Protein AF-A0A359LZK6-F1 (afdb_monomer)

Foldseek 3Di:
DVVVLVVLCVVLVKAWPDWDWDCDPHDTDIDTDIDADPSSVPDCSVVVSVVVCVVVVHDDDDDDDDPVRD

Solvent-accessible surface area (backbone atoms only — not comparable to full-atom values): 4583 Å² total; per-residue (Å²): 112,71,70,61,57,53,46,54,40,60,75,55,70,49,47,74,76,46,79,47,78,48,80,56,98,88,46,80,46,77,48,75,42,66,53,70,51,76,72,47,66,74,40,68,53,68,59,52,51,52,53,54,29,52,76,67,73,44,92,81,84,87,78,95,75,55,86,91,78,110

Secondary structure (DSSP, 8-state):
-HHHHHHHHHHTTPEEEEEEEEEETTEEEEEEEEEPPHHHHTSTHHHHHHHHHHHTT---------TT--

Structure (mmCIF, N/CA/C/O backbone):
data_AF-A0A359LZK6-F1
#
_entry.id   AF-A0A359LZK6-F1
#
loop_
_atom_site.group_PDB
_atom_site.id
_atom_site.type_symbol
_atom_site.label_atom_id
_atom_site.label_alt_id
_atom_site.label_comp_id
_atom_site.label_asym_id
_atom_site.label_entity_id
_atom_site.label_seq_id
_atom_site.pdbx_PDB_ins_code
_atom_site.Cartn_x
_atom_site.Cartn_y
_atom_site.Cartn_z
_atom_site.occupancy
_atom_site.B_iso_or_equiv
_atom_site.auth_seq_id
_atom_site.auth_comp_id
_atom_site.auth_asym_id
_atom_site.auth_atom_id
_atom_site.pdbx_PDB_model_num
ATOM 1 N N . ALA A 1 1 ? 6.978 -11.837 -3.318 1.00 56.72 1 ALA A N 1
ATOM 2 C CA . ALA A 1 1 ? 6.681 -10.418 -3.024 1.00 56.72 1 ALA A CA 1
ATOM 3 C C . ALA A 1 1 ? 5.191 -10.090 -3.169 1.00 56.72 1 ALA A C 1
ATOM 5 O O . ALA A 1 1 ? 4.599 -9.665 -2.189 1.00 56.72 1 ALA A O 1
ATOM 6 N N . HIS A 1 2 ? 4.563 -10.342 -4.329 1.00 52.41 2 HIS A N 1
ATOM 7 C CA . HIS A 1 2 ? 3.172 -9.935 -4.604 1.00 52.41 2 HIS A CA 1
ATOM 8 C C . HIS A 1 2 ? 2.132 -10.465 -3.592 1.00 52.41 2 HIS A C 1
ATOM 10 O O . HIS A 1 2 ? 1.434 -9.676 -2.969 1.00 52.41 2 HIS A O 1
ATOM 16 N N . ALA A 1 3 ? 2.104 -11.779 -3.333 1.00 61.47 3 ALA A N 1
ATOM 17 C CA . ALA A 1 3 ? 1.128 -12.387 -2.416 1.00 61.47 3 ALA A CA 1
ATOM 18 C C . ALA A 1 3 ? 1.245 -11.909 -0.953 1.00 61.47 3 ALA A C 1
ATOM 20 O O . ALA A 1 3 ? 0.247 -11.859 -0.244 1.00 61.47 3 ALA A O 1
ATOM 21 N N . ALA A 1 4 ? 2.445 -11.524 -0.503 1.00 67.50 4 ALA A N 1
ATOM 22 C CA . ALA A 1 4 ? 2.669 -11.086 0.875 1.00 67.50 4 ALA A CA 1
ATOM 23 C C . ALA A 1 4 ? 2.058 -9.701 1.145 1.00 67.50 4 ALA A C 1
ATOM 25 O O . ALA A 1 4 ? 1.428 -9.499 2.177 1.00 67.50 4 ALA A O 1
ATOM 26 N N . LEU A 1 5 ? 2.197 -8.767 0.196 1.00 68.88 5 LEU A N 1
ATOM 27 C CA . LEU A 1 5 ? 1.610 -7.428 0.308 1.00 68.88 5 LEU A CA 1
ATOM 28 C C . LEU A 1 5 ? 0.080 -7.486 0.222 1.00 68.88 5 LEU A C 1
ATOM 30 O O . LEU A 1 5 ? -0.603 -6.834 1.006 1.00 68.88 5 LEU A O 1
ATOM 34 N N . THR A 1 6 ? -0.458 -8.318 -0.674 1.00 70.44 6 THR A N 1
ATOM 35 C CA . THR A 1 6 ? -1.908 -8.524 -0.787 1.00 70.44 6 THR A CA 1
ATOM 36 C C . THR A 1 6 ? -2.499 -9.179 0.467 1.00 70.44 6 THR A C 1
ATOM 38 O O . THR A 1 6 ? -3.592 -8.796 0.873 1.00 70.44 6 THR A O 1
ATOM 41 N N . SER A 1 7 ? -1.782 -10.101 1.128 1.00 70.31 7 SER A N 1
ATOM 42 C CA . SER A 1 7 ? -2.241 -10.718 2.389 1.00 70.31 7 SER A CA 1
ATOM 43 C C . SER A 1 7 ? -2.379 -9.693 3.515 1.00 70.31 7 SER A C 1
ATOM 45 O O . SER A 1 7 ? -3.394 -9.671 4.196 1.00 70.31 7 SER A O 1
ATOM 47 N N . ILE A 1 8 ? -1.413 -8.779 3.660 1.00 71.50 8 ILE A N 1
ATOM 48 C CA . ILE A 1 8 ? -1.448 -7.725 4.693 1.00 71.50 8 ILE A CA 1
ATOM 49 C C . ILE A 1 8 ? -2.645 -6.788 4.488 1.00 71.50 8 ILE A C 1
ATOM 51 O O . ILE A 1 8 ? -3.287 -6.373 5.451 1.00 71.50 8 ILE A O 1
ATOM 55 N N . LEU A 1 9 ? -2.965 -6.470 3.230 1.00 71.62 9 LEU A N 1
ATOM 56 C CA . LEU A 1 9 ? -4.139 -5.666 2.888 1.00 71.62 9 LEU A CA 1
ATOM 57 C C . LEU A 1 9 ? -5.450 -6.411 3.177 1.00 71.62 9 LEU A C 1
ATOM 59 O O . LEU A 1 9 ? -6.392 -5.807 3.685 1.00 71.62 9 LEU A O 1
ATOM 63 N N . ALA A 1 10 ? -5.500 -7.716 2.900 1.00 71.62 10 ALA A N 1
ATOM 64 C CA . ALA A 1 10 ? -6.662 -8.547 3.201 1.00 71.62 10 ALA A CA 1
ATOM 65 C C . ALA A 1 10 ? -6.883 -8.713 4.718 1.00 71.62 10 ALA A C 1
ATOM 67 O O . ALA A 1 10 ? -8.010 -8.593 5.190 1.00 71.62 10 ALA A O 1
ATOM 68 N N . GLU A 1 11 ? -5.814 -8.934 5.489 1.00 71.00 11 GLU A N 1
ATOM 69 C CA . GLU A 1 11 ? -5.858 -9.082 6.952 1.00 71.00 11 GLU A CA 1
ATOM 70 C C . GLU A 1 11 ? -6.262 -7.788 7.662 1.00 71.00 11 GLU A C 1
ATOM 72 O O . GLU A 1 11 ? -6.942 -7.823 8.684 1.00 71.00 11 GLU A O 1
ATOM 77 N N . GLY A 1 12 ? -5.882 -6.636 7.110 1.00 66.50 12 GLY A N 1
ATOM 78 C CA . GLY A 1 12 ? -6.253 -5.338 7.661 1.00 66.50 12 GLY A CA 1
ATOM 79 C C . GLY A 1 12 ? -7.648 -4.843 7.294 1.00 66.50 12 GLY A C 1
ATOM 80 O O . GLY A 1 12 ? -7.972 -3.705 7.620 1.00 66.50 12 GLY A O 1
ATOM 81 N N . GLY A 1 13 ? -8.459 -5.649 6.600 1.00 68.56 13 GLY A N 1
ATOM 82 C CA . GLY A 1 13 ? -9.828 -5.282 6.229 1.00 68.56 13 GLY A CA 1
ATOM 83 C C . GLY A 1 13 ? -9.916 -4.080 5.285 1.00 68.56 13 GLY A C 1
ATOM 84 O O . GLY A 1 13 ? -10.931 -3.384 5.266 1.00 68.56 13 GLY A O 1
ATOM 85 N N . VAL A 1 14 ? -8.858 -3.803 4.519 1.00 76.69 14 VAL A N 1
ATOM 86 C CA . VAL A 1 14 ? -8.803 -2.635 3.637 1.00 76.69 14 VAL A CA 1
ATOM 87 C C . VAL A 1 14 ? -9.553 -2.930 2.343 1.00 76.69 14 VAL A C 1
ATOM 89 O O . VAL A 1 14 ? -9.333 -3.969 1.716 1.00 76.69 14 VAL A O 1
ATOM 92 N N . ARG A 1 15 ? -10.410 -2.008 1.889 1.00 77.69 15 ARG A N 1
ATOM 93 C CA . ARG A 1 15 ? -11.084 -2.179 0.598 1.00 77.69 15 ARG A CA 1
ATOM 94 C C . ARG A 1 15 ? -10.161 -1.727 -0.528 1.00 77.69 15 ARG A C 1
ATOM 96 O O . ARG A 1 15 ? -9.813 -0.553 -0.612 1.00 77.69 15 ARG A O 1
ATOM 103 N N . VAL A 1 16 ? -9.788 -2.648 -1.410 1.00 78.62 16 VAL A N 1
ATOM 104 C CA . VAL A 1 16 ? -9.025 -2.326 -2.622 1.00 78.62 16 VAL A CA 1
ATOM 105 C C . VAL A 1 16 ? -9.985 -1.791 -3.684 1.00 78.62 16 VAL A C 1
ATOM 107 O O . VAL A 1 16 ? -10.957 -2.459 -4.029 1.00 78.62 16 VAL A O 1
ATOM 110 N N . LEU A 1 17 ? -9.739 -0.569 -4.154 1.00 81.00 17 LEU A N 1
ATOM 111 C CA . LEU A 1 17 ? -10.533 0.108 -5.180 1.00 81.00 17 LEU A CA 1
ATOM 112 C C . LEU A 1 17 ? -9.985 -0.156 -6.584 1.00 81.00 17 LEU A C 1
ATOM 114 O O . LEU A 1 17 ? -10.766 -0.347 -7.509 1.00 81.00 17 LEU A O 1
ATOM 118 N N . ASP A 1 18 ? -8.659 -0.184 -6.734 1.00 78.88 18 ASP A N 1
ATOM 119 C CA . ASP A 1 18 ? -8.000 -0.445 -8.014 1.00 78.88 18 ASP A CA 1
ATOM 120 C C . ASP A 1 18 ? -6.633 -1.117 -7.806 1.00 78.88 18 ASP A C 1
ATOM 122 O O . ASP A 1 18 ? -5.954 -0.891 -6.796 1.00 78.88 18 ASP A O 1
ATOM 126 N N . ILE A 1 19 ? -6.234 -1.951 -8.765 1.00 81.12 19 ILE A N 1
ATOM 127 C CA . ILE A 1 19 ? -4.939 -2.631 -8.803 1.00 81.12 19 ILE A CA 1
ATOM 128 C C . ILE A 1 19 ? -4.341 -2.453 -10.197 1.00 81.12 19 ILE A C 1
ATOM 130 O O . ILE A 1 19 ? -4.737 -3.114 -11.154 1.00 81.12 19 ILE A O 1
ATOM 134 N N . GLY A 1 20 ? -3.322 -1.605 -10.288 1.00 77.69 20 GLY A N 1
ATOM 135 C CA . GLY A 1 20 ? -2.504 -1.441 -11.481 1.00 77.69 20 GLY A CA 1
ATOM 136 C C . GLY A 1 20 ? -1.186 -2.192 -11.338 1.00 77.69 20 GLY A C 1
ATOM 137 O O . GLY A 1 20 ? -0.464 -2.017 -10.360 1.00 77.69 20 GLY A O 1
ATOM 138 N N . GLN A 1 21 ? -0.823 -3.003 -12.325 1.00 78.31 21 GLN A N 1
ATOM 139 C CA . GLN A 1 21 ? 0.497 -3.629 -12.393 1.00 78.31 21 GLN A CA 1
ATOM 140 C C . GLN A 1 21 ? 1.182 -3.212 -13.687 1.00 78.31 21 GLN A C 1
ATOM 142 O O . GLN A 1 21 ? 0.655 -3.439 -14.772 1.00 78.31 21 GLN A O 1
ATOM 147 N N . ALA A 1 22 ? 2.372 -2.633 -13.577 1.00 76.25 22 ALA A N 1
ATOM 148 C CA . ALA A 1 22 ? 3.231 -2.348 -14.713 1.00 76.25 22 ALA A CA 1
ATOM 149 C C . ALA A 1 22 ? 4.528 -3.147 -14.573 1.00 76.25 22 ALA A C 1
ATOM 151 O O . ALA A 1 22 ? 5.237 -3.053 -13.570 1.00 76.25 22 ALA A O 1
ATOM 152 N N . VAL A 1 23 ? 4.839 -3.947 -15.590 1.00 71.19 23 VAL A N 1
ATOM 153 C CA . VAL A 1 23 ? 6.113 -4.661 -15.690 1.00 71.19 23 VAL A CA 1
ATOM 154 C C . VAL A 1 23 ? 7.017 -3.844 -16.597 1.00 71.19 23 VAL A C 1
ATOM 156 O O . VAL A 1 23 ? 6.763 -3.736 -17.794 1.00 71.19 23 VAL A O 1
ATOM 159 N N . ILE A 1 24 ? 8.066 -3.252 -16.031 1.00 70.06 24 ILE A N 1
ATOM 160 C CA . ILE A 1 24 ? 9.047 -2.483 -16.798 1.00 70.06 24 ILE A CA 1
ATOM 161 C C . ILE A 1 24 ? 10.378 -3.221 -16.723 1.00 70.06 24 ILE A C 1
ATOM 163 O O . ILE A 1 24 ? 11.071 -3.186 -15.708 1.00 70.06 24 ILE A O 1
ATOM 167 N N . HIS A 1 25 ? 10.715 -3.897 -17.820 1.00 70.31 25 HIS A N 1
ATOM 168 C CA . HIS A 1 25 ? 11.923 -4.701 -18.040 1.00 70.31 25 HIS A CA 1
ATOM 169 C C . HIS A 1 25 ? 12.153 -5.854 -17.045 1.00 70.31 25 HIS A C 1
ATOM 171 O O . HIS A 1 25 ? 12.080 -7.000 -17.461 1.00 70.31 25 HIS A O 1
ATOM 177 N N . ASN A 1 26 ? 12.401 -5.579 -15.764 1.00 64.62 26 ASN A N 1
ATOM 178 C CA . ASN A 1 26 ? 12.513 -6.552 -14.662 1.00 64.62 26 ASN 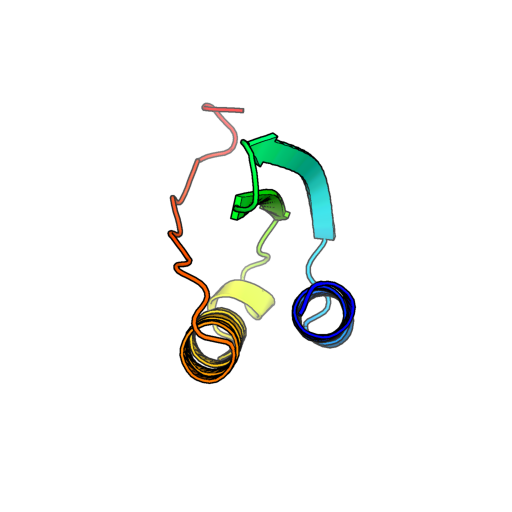A CA 1
ATOM 179 C C . ASN A 1 26 ? 12.041 -5.965 -13.313 1.00 64.62 26 ASN A C 1
ATOM 181 O O . ASN A 1 26 ? 12.177 -6.598 -12.267 1.00 64.62 26 ASN A O 1
ATOM 185 N N . ALA A 1 27 ? 11.498 -4.745 -13.328 1.00 59.69 27 ALA A N 1
ATOM 186 C CA . ALA A 1 27 ? 10.903 -4.091 -12.178 1.00 59.69 27 ALA A CA 1
ATOM 187 C C . ALA A 1 27 ? 9.381 -4.258 -12.243 1.00 59.69 27 ALA A C 1
ATOM 189 O O . ALA A 1 27 ? 8.741 -3.902 -13.236 1.00 59.69 27 ALA A O 1
ATOM 190 N N . LEU A 1 28 ? 8.810 -4.806 -11.173 1.00 65.38 28 LEU A N 1
ATOM 191 C CA . LEU A 1 28 ? 7.369 -4.842 -10.967 1.00 65.38 28 LEU A CA 1
ATOM 192 C C . LEU A 1 28 ? 6.956 -3.557 -10.247 1.00 65.38 28 LEU A C 1
ATOM 194 O O . LEU A 1 28 ? 7.281 -3.372 -9.075 1.00 65.38 28 LEU A O 1
ATOM 198 N N . ALA A 1 29 ? 6.227 -2.688 -10.938 1.00 69.69 29 ALA A N 1
ATOM 199 C CA . ALA A 1 29 ? 5.544 -1.559 -10.330 1.00 69.69 29 ALA A CA 1
ATOM 200 C C . ALA A 1 29 ? 4.100 -1.971 -10.022 1.00 69.69 29 ALA A C 1
ATOM 202 O O . ALA A 1 29 ? 3.323 -2.276 -10.925 1.00 69.69 29 ALA A O 1
ATOM 203 N N . LEU A 1 30 ? 3.756 -2.005 -8.736 1.00 74.25 30 LEU A N 1
ATOM 204 C CA . LEU A 1 30 ? 2.408 -2.287 -8.253 1.00 74.25 30 LEU A CA 1
ATOM 205 C C . LEU A 1 30 ? 1.793 -0.985 -7.734 1.00 74.25 30 LEU A C 1
ATOM 207 O O . LEU A 1 30 ? 2.257 -0.431 -6.739 1.00 74.25 30 LEU A O 1
ATOM 211 N N . GLY A 1 31 ? 0.769 -0.498 -8.423 1.00 79.44 31 GLY A N 1
ATOM 212 C CA . GLY A 1 31 ? -0.123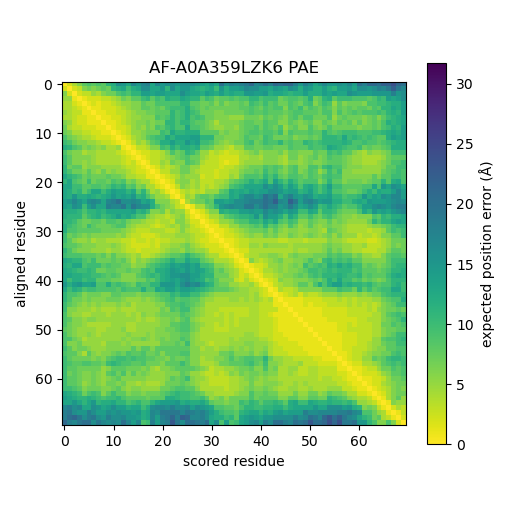 0.553 -7.956 1.00 79.44 31 GLY A CA 1
ATOM 213 C C . GLY A 1 31 ? -1.338 -0.075 -7.286 1.00 79.44 31 GLY A C 1
ATOM 214 O O . GLY A 1 31 ? -2.019 -0.904 -7.880 1.00 79.44 31 GLY A O 1
ATOM 215 N N . LEU A 1 32 ? -1.601 0.308 -6.043 1.00 80.19 32 LEU A N 1
ATOM 216 C CA . LEU A 1 32 ? -2.772 -0.124 -5.290 1.00 80.19 32 LEU A CA 1
ATOM 217 C C . LEU A 1 32 ? -3.509 1.121 -4.834 1.00 80.19 32 LEU A C 1
ATOM 219 O O . LEU A 1 32 ? -2.941 1.935 -4.104 1.00 80.19 32 LEU A O 1
ATOM 223 N N . LEU A 1 33 ? -4.765 1.248 -5.246 1.00 83.12 33 LEU A N 1
ATOM 224 C CA . LEU A 1 33 ? -5.665 2.225 -4.669 1.00 83.12 33 LEU A CA 1
ATOM 225 C C . LEU A 1 33 ? -6.522 1.532 -3.618 1.00 83.12 33 LEU A C 1
ATOM 227 O O . LEU A 1 33 ? -7.202 0.548 -3.904 1.00 83.12 33 LEU A O 1
ATOM 231 N N . ILE A 1 34 ? -6.480 2.046 -2.396 1.00 80.56 34 ILE A N 1
ATOM 232 C CA . ILE A 1 34 ? -7.159 1.462 -1.244 1.00 80.56 34 ILE A CA 1
ATOM 233 C C . ILE A 1 34 ? -7.984 2.524 -0.526 1.00 80.56 34 ILE A C 1
ATOM 235 O O . ILE A 1 34 ? -7.534 3.654 -0.345 1.00 80.56 34 ILE A O 1
ATOM 239 N N . GLU A 1 35 ? -9.186 2.154 -0.098 1.00 80.94 35 GLU A N 1
ATOM 240 C CA . GLU A 1 35 ? -9.984 2.974 0.804 1.00 80.94 35 GLU A CA 1
ATOM 241 C C . GLU A 1 35 ? -9.643 2.611 2.249 1.00 80.94 35 GLU A C 1
ATOM 243 O O . GLU A 1 35 ? -9.756 1.455 2.661 1.00 80.94 35 GLU A O 1
ATOM 248 N N . LEU A 1 36 ? -9.230 3.616 3.018 1.00 77.19 36 LEU A N 1
ATOM 249 C CA . LEU A 1 36 ? -8.993 3.499 4.451 1.00 77.19 36 LEU A CA 1
ATOM 250 C C . LEU A 1 36 ? -10.221 4.035 5.193 1.00 77.19 36 LEU A C 1
ATOM 252 O O . LEU A 1 36 ? -10.585 5.198 5.007 1.00 77.19 36 LEU A O 1
ATOM 256 N N . THR A 1 37 ? -10.835 3.213 6.045 1.00 74.50 37 THR A N 1
ATOM 257 C CA . THR A 1 37 ? -11.822 3.692 7.024 1.00 74.50 37 THR A CA 1
ATOM 258 C C . THR A 1 37 ? -11.097 4.350 8.201 1.00 74.50 37 THR A C 1
ATOM 260 O O . THR A 1 37 ? -9.875 4.239 8.332 1.00 74.50 37 THR A O 1
ATOM 263 N N . GLU A 1 38 ? -11.824 5.044 9.080 1.00 71.25 38 GLU A N 1
ATOM 264 C CA . GLU A 1 38 ? -11.239 5.628 10.299 1.00 71.25 38 GLU A CA 1
ATOM 265 C C . GLU A 1 38 ? -10.536 4.563 11.165 1.00 71.25 38 GLU A C 1
ATOM 267 O O . GLU A 1 38 ? -9.443 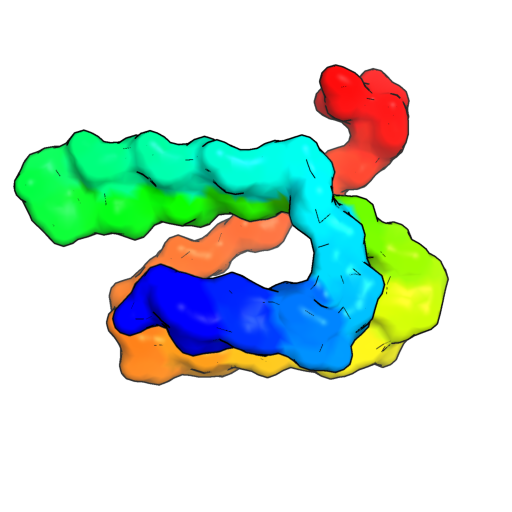4.797 11.676 1.00 71.25 38 GLU A O 1
ATOM 272 N N . GLU A 1 39 ? -11.085 3.347 11.235 1.00 68.69 39 GLU A N 1
ATOM 273 C CA . GLU A 1 39 ? -10.486 2.221 11.965 1.00 68.69 39 GLU A CA 1
ATOM 274 C C . GLU A 1 39 ? -9.193 1.726 11.300 1.00 68.69 39 G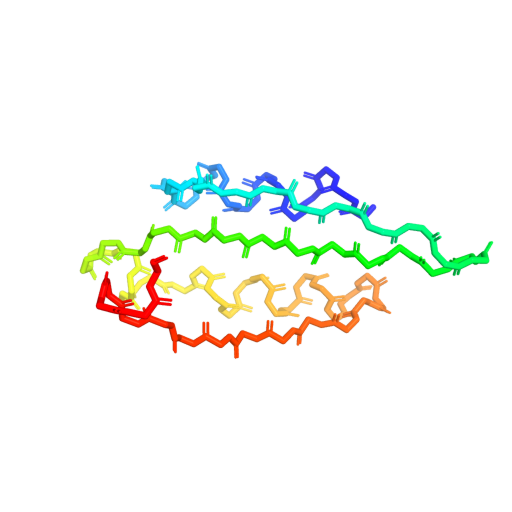LU A C 1
ATOM 276 O O . GLU A 1 39 ? -8.207 1.430 11.979 1.00 68.69 39 GLU A O 1
ATOM 281 N N . THR A 1 40 ? -9.156 1.678 9.963 1.00 68.00 40 THR A N 1
ATOM 282 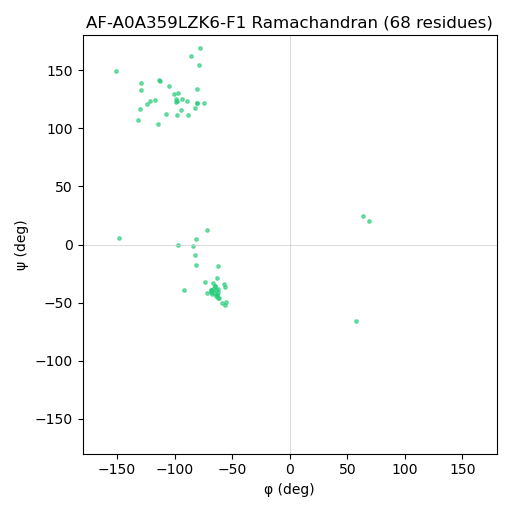C CA . THR A 1 40 ? -7.957 1.262 9.220 1.00 68.00 40 THR A CA 1
ATOM 283 C C . THR A 1 40 ? -6.868 2.328 9.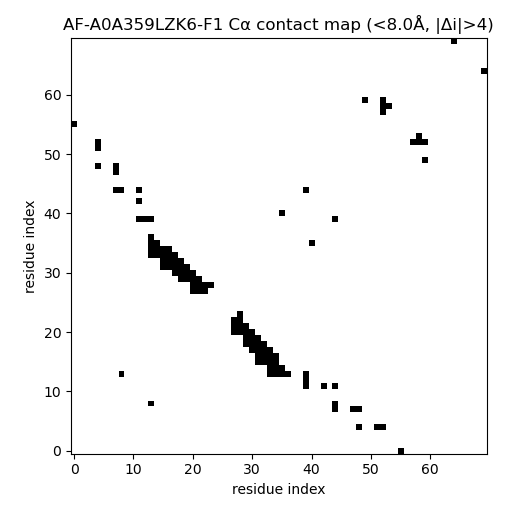247 1.00 68.00 40 THR A C 1
ATOM 285 O O . THR A 1 40 ? -5.684 1.991 9.279 1.00 68.00 40 THR A O 1
ATOM 288 N N . ARG A 1 41 ? -7.245 3.611 9.281 1.00 68.88 41 ARG A N 1
ATOM 289 C CA . ARG A 1 41 ? -6.324 4.752 9.380 1.00 68.88 41 ARG A CA 1
ATOM 290 C C . ARG A 1 41 ? -5.573 4.773 10.713 1.00 68.88 41 ARG A C 1
ATOM 292 O O . ARG A 1 41 ? -4.401 5.137 10.733 1.00 68.88 41 ARG A O 1
ATOM 299 N N . SER A 1 42 ? -6.221 4.360 11.802 1.00 64.25 42 SER A N 1
ATOM 300 C CA . SER A 1 42 ? -5.594 4.238 13.127 1.00 64.25 42 SER A CA 1
ATOM 301 C C . SER A 1 42 ? -4.819 2.931 13.331 1.00 64.25 42 SER A C 1
ATOM 303 O O . SER A 1 42 ? -4.117 2.783 14.331 1.00 64.25 42 SER A O 1
ATOM 305 N N . SER A 1 43 ? -4.933 1.977 12.407 1.00 72.12 43 SER A N 1
ATOM 306 C CA . SER A 1 43 ? -4.251 0.687 12.501 1.00 72.12 43 SER A CA 1
ATOM 307 C C . SER A 1 43 ? -2.767 0.782 12.095 1.00 72.12 43 SER A C 1
ATOM 309 O O . SER A 1 43 ? -2.395 1.617 11.266 1.00 72.12 43 SER A O 1
ATOM 311 N N . PRO A 1 44 ? -1.893 -0.119 12.585 1.00 80.19 44 PRO A N 1
ATOM 312 C CA . PRO A 1 44 ? -0.487 -0.182 12.171 1.00 80.19 44 PRO A CA 1
ATOM 313 C C . PRO A 1 44 ? -0.289 -0.727 10.743 1.00 80.19 44 PRO A C 1
ATOM 315 O O . PRO A 1 44 ? 0.835 -1.049 10.359 1.00 80.19 44 PRO A O 1
ATOM 318 N N . LEU A 1 45 ? -1.352 -0.845 9.939 1.00 79.94 45 LEU A N 1
ATOM 319 C CA . LEU A 1 45 ? -1.330 -1.451 8.610 1.00 79.94 45 LEU A CA 1
ATOM 320 C C . LEU A 1 45 ? -0.297 -0.812 7.677 1.00 79.94 45 LEU A C 1
ATOM 322 O O . LEU A 1 45 ? 0.502 -1.528 7.077 1.00 79.94 45 LEU A O 1
ATOM 326 N N . LEU A 1 46 ? -0.279 0.520 7.569 1.00 78.69 46 LEU A N 1
ATOM 327 C CA . LEU A 1 46 ? 0.660 1.223 6.685 1.00 78.69 46 LEU A CA 1
ATOM 328 C C . LEU A 1 46 ? 2.115 0.983 7.109 1.00 78.69 46 LEU A C 1
ATOM 330 O O . LEU A 1 46 ? 2.975 0.731 6.266 1.00 78.69 46 LEU A O 1
ATOM 334 N N . THR A 1 47 ? 2.375 0.988 8.418 1.00 84.00 47 THR A N 1
ATOM 335 C CA . THR A 1 47 ? 3.692 0.687 8.993 1.00 84.00 47 THR A CA 1
ATOM 336 C C . THR A 1 47 ? 4.110 -0.755 8.706 1.00 84.00 47 THR A C 1
ATOM 338 O O . THR A 1 47 ? 5.239 -0.995 8.282 1.00 84.00 47 THR A O 1
ATOM 341 N N . ASN A 1 48 ? 3.199 -1.718 8.867 1.00 83.44 48 ASN A N 1
ATOM 342 C CA . ASN A 1 48 ? 3.459 -3.125 8.559 1.00 83.44 48 ASN A CA 1
ATOM 343 C C . ASN A 1 48 ? 3.730 -3.337 7.065 1.00 83.44 48 ASN A C 1
ATOM 345 O O . ASN A 1 48 ? 4.628 -4.100 6.705 1.00 83.44 48 ASN A O 1
ATOM 349 N N . LEU A 1 49 ? 2.998 -2.634 6.194 1.00 80.75 49 LEU A N 1
ATOM 350 C CA . LEU A 1 49 ? 3.208 -2.687 4.750 1.00 80.75 49 LEU A CA 1
ATOM 351 C C . LEU A 1 49 ? 4.573 -2.097 4.361 1.00 80.75 49 LEU A C 1
ATOM 353 O O . LEU A 1 49 ? 5.278 -2.694 3.551 1.00 80.75 49 LEU A O 1
ATOM 357 N N . LEU A 1 50 ? 4.975 -0.973 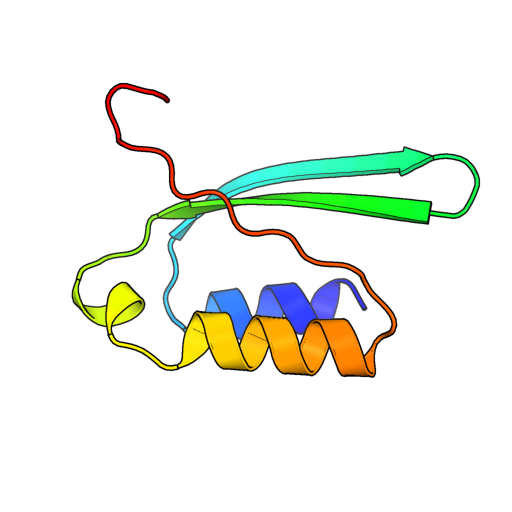4.970 1.00 81.25 50 LEU A N 1
ATOM 358 C CA . LEU A 1 50 ? 6.303 -0.371 4.790 1.00 81.25 50 LEU A CA 1
ATOM 359 C C . LEU A 1 50 ? 7.424 -1.322 5.195 1.00 81.25 50 LEU A C 1
ATOM 361 O O . LEU A 1 50 ? 8.360 -1.526 4.425 1.00 81.25 50 LEU A O 1
ATOM 365 N N . LEU A 1 51 ? 7.321 -1.908 6.389 1.00 84.62 51 LEU A N 1
ATOM 366 C CA . LEU A 1 51 ? 8.339 -2.812 6.913 1.00 84.62 51 LEU A CA 1
ATOM 367 C C . LEU A 1 51 ? 8.492 -4.038 6.007 1.00 84.62 51 LEU A C 1
ATOM 369 O O . LEU A 1 51 ? 9.600 -4.382 5.606 1.00 84.62 51 LEU A O 1
ATOM 373 N N . ARG A 1 52 ? 7.370 -4.643 5.602 1.00 81.75 52 ARG A N 1
ATOM 374 C CA . ARG A 1 52 ? 7.357 -5.807 4.708 1.00 81.75 52 ARG A CA 1
ATOM 375 C C . ARG A 1 52 ? 7.852 -5.482 3.303 1.00 81.75 52 ARG A C 1
ATOM 377 O O . ARG A 1 52 ? 8.570 -6.287 2.718 1.00 81.75 52 ARG A O 1
ATOM 384 N N . ALA A 1 53 ? 7.513 -4.315 2.759 1.00 81.12 53 ALA A N 1
ATOM 385 C CA . ALA A 1 53 ? 8.055 -3.862 1.480 1.00 81.12 53 ALA A CA 1
ATOM 386 C C . ALA A 1 53 ? 9.577 -3.678 1.561 1.00 81.12 53 ALA A C 1
ATOM 388 O O . ALA A 1 53 ? 10.295 -4.153 0.682 1.00 81.12 53 ALA A O 1
ATOM 389 N N . HIS A 1 54 ? 10.065 -3.078 2.649 1.00 82.94 54 HIS A N 1
ATOM 390 C CA . HIS A 1 54 ? 11.490 -2.897 2.894 1.00 82.94 54 HIS A CA 1
ATOM 391 C C . HIS A 1 54 ? 12.239 -4.235 3.019 1.00 82.94 54 HIS A C 1
ATOM 393 O O . HIS A 1 54 ? 13.253 -4.417 2.351 1.00 82.94 54 HIS A O 1
ATOM 399 N N . GLU A 1 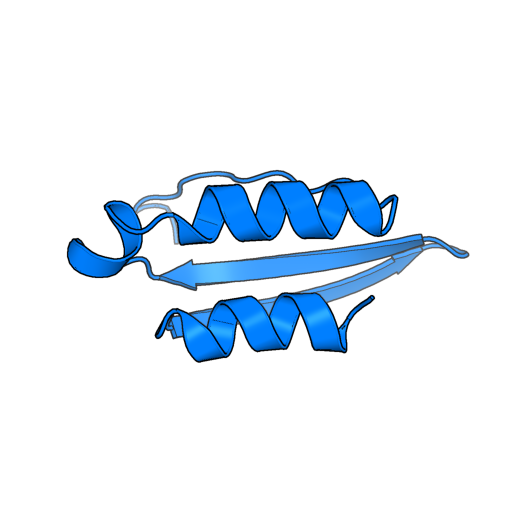55 ? 11.711 -5.199 3.784 1.00 83.69 55 GLU A N 1
ATOM 400 C CA . GLU A 1 55 ? 12.263 -6.563 3.894 1.00 83.69 55 GLU A CA 1
ATOM 401 C C . GLU A 1 55 ? 12.358 -7.276 2.536 1.00 83.69 55 GLU A C 1
ATOM 403 O O . GLU A 1 55 ? 13.282 -8.048 2.291 1.00 83.69 55 GLU A O 1
ATOM 408 N N . LEU A 1 56 ? 11.406 -7.012 1.640 1.00 80.25 56 LEU A N 1
ATOM 409 C CA . LEU A 1 56 ? 11.366 -7.579 0.293 1.00 80.25 56 LEU A CA 1
ATOM 410 C C . LEU A 1 56 ? 12.229 -6.803 -0.718 1.00 80.25 56 LEU A C 1
ATOM 412 O O . LEU A 1 56 ? 12.267 -7.186 -1.888 1.00 80.25 56 LEU A O 1
ATOM 416 N N . GLY A 1 57 ? 12.892 -5.717 -0.302 1.00 79.56 57 GLY A N 1
ATOM 417 C CA . GLY A 1 57 ? 13.666 -4.840 -1.185 1.00 79.56 57 GLY A CA 1
ATOM 418 C C . GLY A 1 57 ? 12.805 -4.038 -2.169 1.00 79.56 57 GLY A C 1
ATOM 419 O O . GLY A 1 57 ? 13.299 -3.589 -3.202 1.00 79.56 57 GLY A O 1
ATOM 420 N N . VAL A 1 58 ? 11.512 -3.875 -1.878 1.00 80.06 58 VAL A N 1
ATOM 421 C CA . VAL A 1 58 ? 10.541 -3.168 -2.719 1.00 80.06 58 VAL A CA 1
ATOM 422 C C . VAL A 1 58 ? 10.383 -1.734 -2.220 1.00 80.06 58 VAL A C 1
ATOM 424 O O . VAL A 1 58 ? 10.126 -1.494 -1.042 1.00 80.06 58 VAL A O 1
ATOM 427 N N . GLN A 1 59 ? 10.484 -0.760 -3.126 1.00 78.06 59 GLN A N 1
ATOM 428 C CA . GLN A 1 59 ? 10.143 0.626 -2.813 1.00 78.06 59 GLN A CA 1
ATOM 429 C C . GLN A 1 59 ? 8.629 0.827 -2.881 1.00 78.06 59 GLN A C 1
ATOM 431 O O . GLN A 1 59 ? 8.008 0.627 -3.923 1.00 78.06 59 GLN A O 1
ATOM 436 N N . VAL A 1 60 ? 8.047 1.266 -1.769 1.00 79.31 60 VAL A N 1
ATOM 437 C CA . VAL A 1 60 ? 6.635 1.631 -1.657 1.00 79.31 60 VAL A CA 1
ATOM 438 C C . VAL A 1 60 ? 6.521 3.133 -1.413 1.00 79.31 60 VAL A C 1
ATOM 440 O O . VAL A 1 60 ? 7.299 3.716 -0.660 1.00 79.31 60 VAL A O 1
ATOM 443 N N . ARG A 1 61 ? 5.525 3.759 -2.042 1.00 80.88 61 ARG A N 1
ATOM 444 C CA . ARG A 1 61 ? 5.151 5.158 -1.827 1.00 80.88 61 ARG A CA 1
ATOM 445 C C . ARG A 1 61 ? 3.656 5.221 -1.569 1.00 80.88 61 ARG A C 1
ATOM 447 O O . ARG A 1 61 ? 2.885 4.645 -2.329 1.00 80.88 61 ARG A O 1
ATOM 454 N N . PHE A 1 62 ? 3.271 5.954 -0.533 1.00 81.25 62 PHE A N 1
ATOM 455 C CA . PHE A 1 62 ? 1.875 6.243 -0.237 1.00 81.25 62 PHE A CA 1
ATOM 456 C C . PHE A 1 62 ? 1.567 7.676 -0.625 1.00 81.25 62 PHE A C 1
ATOM 458 O O . PHE A 1 62 ? 2.338 8.589 -0.327 1.00 81.25 62 PHE A O 1
ATOM 465 N N . THR A 1 63 ? 0.422 7.865 -1.261 1.00 80.00 63 THR A N 1
ATOM 466 C CA . THR A 1 63 ? -0.130 9.180 -1.555 1.00 80.00 63 THR A CA 1
ATOM 467 C C . THR A 1 63 ? -1.570 9.152 -1.077 1.00 80.00 63 THR A C 1
ATOM 469 O O . THR A 1 63 ? -2.354 8.326 -1.537 1.00 80.00 63 THR A O 1
ATOM 472 N N . ALA A 1 64 ? -1.893 9.991 -0.095 1.00 77.62 64 ALA A N 1
ATOM 473 C CA . ALA A 1 64 ? -3.272 10.162 0.329 1.00 77.62 64 ALA A CA 1
ATOM 474 C C . ALA A 1 64 ? -3.985 11.000 -0.734 1.00 77.62 64 ALA A C 1
ATOM 476 O O . ALA A 1 64 ? -3.546 12.112 -1.013 1.00 77.62 64 ALA A O 1
ATOM 477 N N . ILE A 1 65 ? -5.048 10.452 -1.315 1.00 75.94 65 ILE A N 1
ATOM 478 C CA . ILE A 1 65 ? -5.953 11.179 -2.203 1.00 75.94 65 ILE A CA 1
ATOM 479 C C . ILE A 1 65 ? -7.315 11.287 -1.531 1.00 75.94 65 ILE A C 1
ATOM 481 O O . ILE A 1 65 ? -7.753 10.370 -0.827 1.00 75.94 65 ILE A O 1
ATOM 485 N N . THR A 1 66 ? -7.965 12.432 -1.696 1.00 72.06 66 THR A N 1
ATOM 486 C CA . THR A 1 66 ? -9.328 12.633 -1.199 1.00 72.06 66 THR A CA 1
ATOM 487 C C . THR A 1 66 ? -10.351 12.139 -2.223 1.00 72.06 66 THR A C 1
ATOM 489 O O . THR A 1 66 ? -10.032 11.951 -3.391 1.00 72.06 66 THR A O 1
ATOM 492 N N . ARG A 1 67 ? -11.603 11.914 -1.800 1.00 63.16 67 ARG A N 1
ATOM 493 C CA . ARG A 1 67 ? -12.671 11.411 -2.689 1.00 63.16 67 ARG A CA 1
ATOM 494 C C . ARG A 1 67 ? -13.002 12.358 -3.852 1.00 63.16 67 ARG A C 1
ATOM 496 O O . ARG A 1 67 ? -13.627 11.923 -4.804 1.00 63.16 67 ARG A O 1
ATOM 503 N N . ASP A 1 68 ? -12.617 13.627 -3.736 1.00 61.31 68 ASP A N 1
ATOM 504 C CA . ASP A 1 68 ? -12.793 14.663 -4.762 1.00 61.31 68 ASP A CA 1
ATOM 505 C C . ASP A 1 68 ? -11.692 14.601 -5.845 1.00 61.31 68 ASP A C 1
ATOM 507 O O . ASP A 1 68 ? -11.860 15.127 -6.938 1.00 61.31 68 ASP A O 1
ATOM 511 N N . GLU A 1 69 ? -10.571 13.927 -5.555 1.00 58.59 69 GLU A N 1
ATOM 512 C CA . GLU A 1 69 ? -9.436 13.720 -6.471 1.00 58.59 69 GLU A CA 1
ATOM 513 C C . GLU A 1 69 ? -9.471 12.360 -7.198 1.00 58.59 69 GLU A C 1
ATOM 515 O O . GLU A 1 69 ? -8.559 12.065 -7.973 1.00 58.59 69 GLU A O 1
ATOM 520 N N . TYR A 1 70 ? -10.488 11.529 -6.932 1.00 54.12 70 TYR A N 1
ATOM 521 C CA . TYR A 1 70 ? -10.737 10.248 -7.608 1.00 54.12 70 TYR A CA 1
ATOM 522 C C . TYR A 1 70 ? -11.792 10.407 -8.704 1.00 54.12 70 TYR A C 1
ATOM 524 O O . TYR A 1 70 ? -11.507 9.997 -9.852 1.00 54.12 70 TYR A O 1
#

Mean predicted aligned error: 7.51 Å

pLDDT: mean 73.91, std 7.75,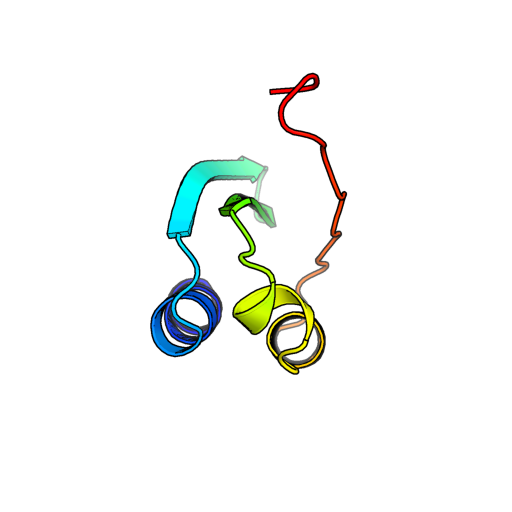 range [52.41, 84.62]

Nearest PDB structures (foldseek):
  1u8s-assembly1_A  TM=8.719E-01  e=2.024E-01  Vibrio cholerae
  8a1z-assembly1_A  TM=8.203E-01  e=1.772E-01  Mycobacterium avium 104
  1u8s-assembly1_B  TM=8.661E-01  e=4.808E-01  Vibrio cholerae
  6vlz-assembly1_AF  TM=2.337E-01  e=7.867E+00  Homo sapiens

Sequence (70 aa):
AHAALTSILAEGGVRVLDIGQAVIHNALALGLLIELTEETRSSPLLTNLLLRAHELGVQVRFTAITRDEY

Radius of gyration: 12.4 Å; Cα contacts (8 Å, |Δi|>4): 58; chains: 1; bounding box: 26×27×31 Å